Protein AF-A0A258K8U2-F1 (afdb_monomer)

pLDDT: mean 87.93, std 13.48, range [43.97, 98.31]

Radius of gyration: 17.96 Å; Cα contacts (8 Å, |Δi|>4): 96; chains: 1; bounding box: 43×26×55 Å

Foldseek 3Di:
DVCVVLVNVVVLCVPPNPDDDPLSVCCRQAQDCPRCNRVLVVLVVQLVVQVVVVVVVVDPPVDCALNVLSVVLNVCSNPDDSVCCVVVPCVVNVVVSVVSVVVSVVRCCVPPPPPPPVVPDDD

Secondary structure (DSSP, 8-state):
-HHHHTT-HHHHHHHH-S---HHHHHHHHHH-SS-TTSHHHHHHHHHHHHHHHHHHTT----S--HHHHHHHHHHHHHS--HHHHHHH-THHHHHHHHHHHHHHHHHHHIIIIIHHHHTTS--

Solvent-accessible surface area (backbone atoms only — not comparable to full-atom values): 7026 Å² total; per-residue (Å²): 108,74,42,59,79,57,72,33,47,72,64,46,40,74,75,67,41,91,68,90,46,73,66,59,53,49,47,48,46,42,54,27,72,79,46,76,75,9,50,31,22,43,36,44,50,52,20,55,53,36,51,52,49,49,67,69,70,73,58,91,61,93,59,90,46,33,35,59,53,28,46,52,53,30,49,51,49,73,71,56,54,67,70,57,36,66,76,73,43,57,64,67,60,53,52,50,51,55,53,49,50,52,53,30,51,53,37,42,40,56,70,71,59,60,56,66,57,76,80,66,61,82,133

Mean predicted aligned error: 6.15 Å

Sequence (123 aa):
SLLRMACALEPYLRVYTAEIEPRHILEFLVFDEDFPRSIRFATSQIEANLSVLARRAGGDGAGAGPERIAGRLKARLQFADINELENQGAGALLTTVVNECARIHEAIYETFVAYPLEMRLPA

Structure (mmCIF, N/CA/C/O backbone):
data_AF-A0A258K8U2-F1
#
_entry.id   AF-A0A258K8U2-F1
#
loop_
_atom_site.group_PDB
_atom_site.id
_atom_site.type_symbol
_atom_site.label_atom_id
_atom_site.label_alt_id
_atom_site.label_comp_id
_atom_site.label_asym_id
_atom_site.label_entity_id
_atom_site.label_seq_id
_atom_site.pdbx_PDB_ins_code
_atom_site.Cartn_x
_atom_site.Cartn_y
_atom_site.Cartn_z
_atom_site.occupancy
_atom_site.B_iso_or_equiv
_atom_site.auth_seq_id
_atom_site.auth_comp_id
_atom_site.auth_asym_id
_atom_site.auth_atom_id
_atom_site.pdbx_PDB_model_num
ATOM 1 N N . SER A 1 1 ? -7.736 15.686 13.191 1.00 83.25 1 SER A N 1
ATOM 2 C CA . SER A 1 1 ? -7.470 14.251 13.411 1.00 83.25 1 SER A CA 1
ATOM 3 C C . SER A 1 1 ? -6.958 13.628 12.121 1.00 83.25 1 SER A C 1
ATOM 5 O O . SER A 1 1 ? -7.274 14.146 11.050 1.00 83.25 1 SER A O 1
ATOM 7 N N . LEU A 1 2 ? -6.201 12.530 12.219 1.00 91.75 2 LEU A N 1
ATOM 8 C CA . LEU A 1 2 ? -5.655 11.784 11.076 1.00 91.75 2 LEU A CA 1
ATOM 9 C C . LEU A 1 2 ? -6.737 11.418 10.043 1.00 91.75 2 LEU A C 1
ATOM 11 O O . LEU A 1 2 ? -6.567 11.678 8.856 1.00 91.75 2 LEU A O 1
ATOM 15 N N . LEU A 1 3 ? -7.901 10.943 10.503 1.00 94.62 3 LEU A N 1
ATOM 16 C CA . LEU A 1 3 ? -9.038 10.615 9.636 1.00 94.62 3 LEU A CA 1
ATOM 17 C C . LEU A 1 3 ? -9.508 11.799 8.774 1.00 94.62 3 LEU A C 1
ATOM 19 O O . LEU A 1 3 ? -9.854 11.614 7.613 1.00 94.62 3 LEU A O 1
ATOM 23 N N . ARG A 1 4 ? -9.508 13.033 9.295 1.00 94.06 4 ARG A N 1
ATOM 24 C CA . ARG A 1 4 ? -9.902 14.208 8.493 1.00 94.06 4 ARG A CA 1
ATOM 25 C C . ARG A 1 4 ? -8.848 14.561 7.444 1.00 94.06 4 ARG A C 1
ATOM 27 O O . ARG A 1 4 ? -9.214 14.852 6.312 1.00 94.06 4 ARG A O 1
ATOM 34 N N . MET A 1 5 ? -7.562 14.473 7.790 1.00 94.06 5 MET A N 1
ATOM 35 C CA . MET A 1 5 ? -6.458 14.676 6.835 1.00 94.06 5 MET A CA 1
ATOM 36 C C . MET A 1 5 ? -6.515 13.644 5.698 1.00 94.06 5 MET A C 1
ATOM 38 O O . MET A 1 5 ? -6.310 13.965 4.529 1.00 94.06 5 MET A O 1
ATOM 42 N N . ALA A 1 6 ? -6.898 12.411 6.025 1.00 92.69 6 ALA A N 1
ATOM 43 C CA . ALA A 1 6 ? -7.083 11.337 5.064 1.00 92.69 6 ALA A CA 1
ATOM 44 C C . ALA A 1 6 ? -8.458 11.341 4.357 1.00 92.69 6 ALA A C 1
ATOM 46 O O . ALA A 1 6 ? -8.702 10.419 3.588 1.00 92.69 6 ALA A O 1
ATOM 47 N N . CYS A 1 7 ? -9.333 12.351 4.538 1.00 95.25 7 CYS A N 1
ATOM 48 C CA . CYS A 1 7 ? -10.735 12.347 4.046 1.00 95.25 7 CYS A CA 1
ATOM 49 C C . CYS A 1 7 ? -11.447 11.013 4.338 1.00 95.25 7 CYS A C 1
ATOM 51 O O . CYS A 1 7 ? -12.267 10.531 3.564 1.00 95.25 7 CYS A O 1
ATOM 53 N N . ALA A 1 8 ? -11.086 10.414 5.465 1.00 96.06 8 ALA A N 1
ATOM 54 C CA . ALA A 1 8 ? -11.453 9.079 5.881 1.00 96.06 8 ALA A CA 1
ATOM 55 C C . ALA A 1 8 ? -12.533 9.094 6.960 1.00 96.06 8 ALA A C 1
ATOM 57 O O . ALA A 1 8 ? -13.065 8.042 7.260 1.00 96.06 8 ALA A O 1
ATOM 58 N N . LEU A 1 9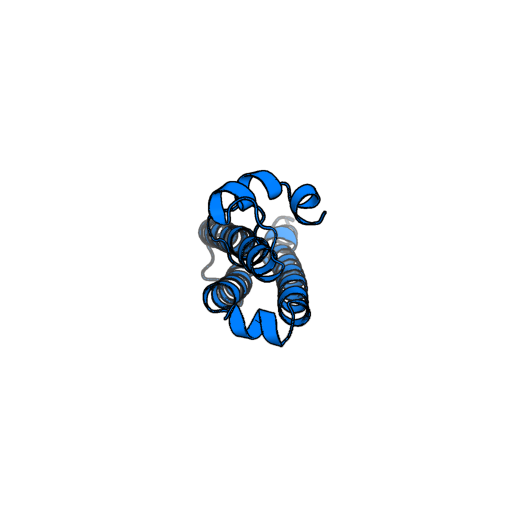 ? -12.876 10.249 7.547 1.00 95.31 9 LEU A N 1
ATOM 59 C CA . LEU A 1 9 ? -13.810 10.292 8.675 1.00 95.31 9 LEU A CA 1
ATOM 60 C C . LEU A 1 9 ? -15.194 9.731 8.323 1.00 95.31 9 LEU A C 1
ATOM 62 O O . LEU A 1 9 ? -15.661 8.827 8.998 1.00 95.31 9 LEU A O 1
ATOM 66 N N . GLU A 1 10 ? -15.853 10.246 7.285 1.00 95.31 10 GLU A N 1
ATOM 67 C CA . GLU A 1 10 ? -17.183 9.751 6.902 1.00 95.31 10 GLU A CA 1
ATOM 68 C C . GLU A 1 10 ? -17.150 8.289 6.420 1.00 95.31 10 GLU A C 1
ATOM 70 O O . GLU A 1 10 ? -17.989 7.516 6.880 1.00 95.31 10 GLU A O 1
ATOM 75 N N . PRO A 1 11 ? -16.191 7.863 5.567 1.00 95.75 11 PRO A N 1
ATOM 76 C CA . PRO A 1 11 ? -16.018 6.450 5.227 1.00 95.75 11 PRO A CA 1
ATOM 77 C C . PRO A 1 11 ? -15.794 5.548 6.446 1.00 95.75 11 PRO A C 1
ATOM 79 O O . PRO A 1 11 ? -16.473 4.539 6.586 1.00 95.75 11 PRO A O 1
ATOM 82 N N . TYR A 1 12 ? -14.914 5.948 7.365 1.00 96.38 12 TYR A N 1
ATOM 83 C CA . TYR A 1 12 ? -14.618 5.209 8.590 1.00 96.38 12 TYR A CA 1
ATOM 84 C C . TYR A 1 12 ? -15.873 5.001 9.439 1.00 96.38 12 TYR A C 1
ATOM 86 O O . TYR A 1 12 ? -16.166 3.881 9.845 1.00 96.38 12 TYR A O 1
ATOM 94 N N . LEU A 1 13 ? -16.651 6.068 9.657 1.00 94.75 13 LEU A N 1
ATOM 95 C CA . LEU A 1 13 ? -17.874 6.016 10.461 1.00 94.75 13 LEU A CA 1
ATOM 96 C C . LEU A 1 13 ? -18.936 5.081 9.858 1.00 94.75 13 LEU A C 1
ATOM 98 O O . LEU A 1 13 ? -19.769 4.553 10.591 1.00 94.75 13 LEU A O 1
ATOM 102 N N . ARG A 1 14 ? -18.918 4.863 8.535 1.00 94.25 14 ARG A N 1
ATOM 103 C CA . ARG A 1 14 ? -19.804 3.895 7.867 1.00 94.25 14 ARG A CA 1
ATOM 104 C C . ARG A 1 14 ? -19.387 2.445 8.103 1.00 94.25 14 ARG A C 1
ATOM 106 O O . ARG A 1 14 ? -20.253 1.580 8.045 1.00 94.25 14 ARG A O 1
ATOM 113 N N . VAL A 1 15 ? -18.102 2.193 8.350 1.00 94.12 15 VAL A N 1
ATOM 114 C CA . VAL A 1 15 ? -17.556 0.844 8.562 1.00 94.12 15 VAL A CA 1
ATOM 115 C C . VAL A 1 15 ? -17.547 0.474 10.047 1.00 94.12 15 VAL A C 1
ATOM 117 O O . VAL A 1 15 ? -18.071 -0.571 10.414 1.00 94.12 15 VAL A O 1
ATOM 120 N N . TYR A 1 16 ? -17.007 1.342 10.908 1.00 90.94 16 TYR A N 1
ATOM 121 C CA . TYR A 1 16 ? -16.732 1.040 12.322 1.00 90.94 16 TYR A CA 1
ATOM 122 C C . TYR A 1 16 ? -17.678 1.725 13.320 1.00 90.94 16 TYR A C 1
ATOM 124 O O . TYR A 1 16 ? -17.534 1.534 14.523 1.00 90.94 16 TYR A O 1
ATOM 132 N N . THR A 1 17 ? -18.689 2.468 12.848 1.00 86.88 17 THR A N 1
ATOM 133 C CA . THR A 1 17 ? -19.631 3.273 13.659 1.00 86.88 17 THR A CA 1
ATOM 134 C C . THR A 1 17 ? -18.991 4.505 14.327 1.00 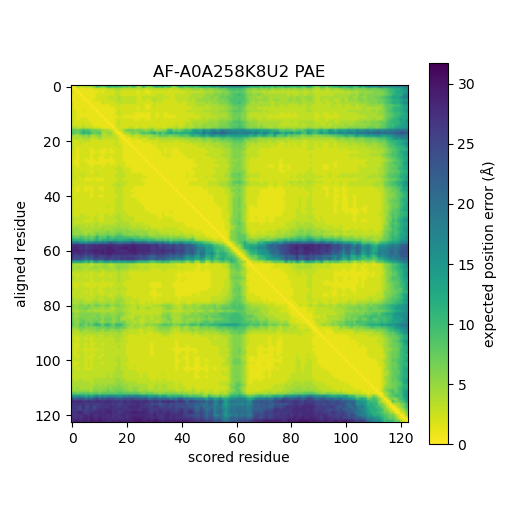86.88 17 THR A C 1
ATOM 136 O O . THR A 1 17 ? -17.929 4.958 13.911 1.00 86.88 17 THR A O 1
ATOM 139 N N . ALA A 1 18 ? -19.679 5.133 15.293 1.00 83.75 18 ALA A N 1
ATOM 140 C CA . ALA A 1 18 ? -19.288 6.417 15.887 1.00 83.75 18 ALA A CA 1
ATOM 141 C C . ALA A 1 18 ? -18.129 6.339 16.893 1.00 83.75 18 ALA A C 1
ATOM 143 O O . ALA A 1 18 ? -17.579 7.380 17.265 1.00 83.75 18 ALA A O 1
ATOM 144 N N . GLU A 1 19 ? -17.762 5.139 17.336 1.00 88.81 19 GLU A N 1
ATOM 145 C CA . GLU A 1 19 ? -16.659 4.943 18.267 1.00 88.81 19 GLU A CA 1
ATOM 146 C C . GLU A 1 19 ? -15.317 4.993 17.529 1.00 88.81 19 GLU A C 1
ATOM 148 O O . GLU A 1 19 ? -15.104 4.317 16.525 1.00 88.81 19 GLU A O 1
ATOM 153 N N . ILE A 1 20 ? -14.416 5.857 18.003 1.00 90.88 20 ILE A N 1
ATOM 154 C CA . ILE A 1 20 ? -13.108 6.064 17.386 1.00 90.88 20 ILE A CA 1
ATOM 155 C C . ILE A 1 20 ? -12.069 5.259 18.159 1.00 90.88 20 ILE A C 1
ATOM 157 O O . ILE A 1 20 ? -11.600 5.694 19.211 1.00 90.88 20 ILE A O 1
ATOM 161 N N . GLU A 1 21 ? -11.652 4.133 17.591 1.00 92.75 21 GLU A N 1
ATOM 162 C CA . GLU A 1 21 ? -10.611 3.285 18.173 1.00 92.75 21 GLU A CA 1
ATOM 163 C C . GLU A 1 21 ? -9.321 3.314 17.337 1.00 92.75 21 GLU A C 1
ATOM 165 O O . GLU A 1 2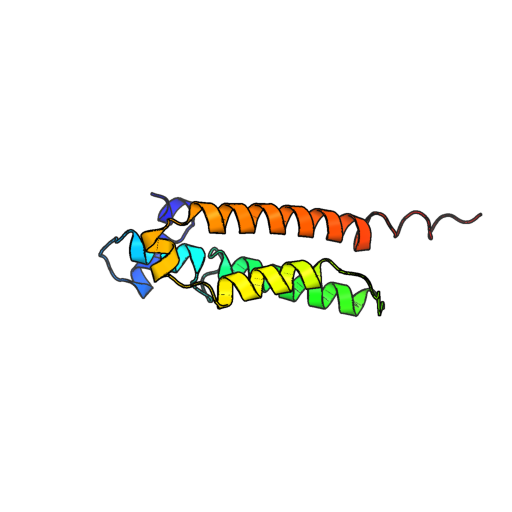1 ? -9.384 3.204 16.106 1.00 92.75 21 GLU A O 1
ATOM 170 N N . PRO A 1 22 ? -8.132 3.417 17.968 1.00 91.25 22 PRO A N 1
ATOM 171 C CA . PRO A 1 22 ? -6.852 3.383 17.259 1.00 91.25 22 PRO A CA 1
ATOM 172 C C . PRO A 1 22 ? -6.669 2.145 16.372 1.00 91.25 22 PRO A C 1
ATOM 174 O O . PRO A 1 22 ? -6.183 2.288 15.249 1.00 91.25 22 PRO A O 1
ATOM 177 N N . ARG A 1 23 ? -7.116 0.969 16.842 1.00 91.81 23 ARG A N 1
ATOM 178 C CA . ARG A 1 23 ? -7.115 -0.294 16.087 1.00 91.81 23 ARG A CA 1
ATOM 179 C C . ARG A 1 23 ? -7.825 -0.146 14.751 1.00 91.81 23 ARG A C 1
ATOM 181 O O . ARG A 1 23 ? -7.237 -0.352 13.695 1.00 91.81 23 ARG A O 1
ATOM 188 N N . HIS A 1 24 ? -9.085 0.272 14.807 1.00 93.88 24 HIS A N 1
ATOM 189 C CA . HIS A 1 24 ? -9.928 0.430 13.632 1.00 93.88 24 HIS A CA 1
ATOM 190 C C . HIS A 1 24 ? -9.388 1.510 12.692 1.00 93.88 24 HIS A C 1
ATOM 192 O O . HIS A 1 24 ? -9.478 1.363 11.478 1.00 93.88 24 HIS A O 1
ATOM 198 N N . ILE A 1 25 ? -8.814 2.605 13.213 1.00 93.75 25 ILE A N 1
ATOM 199 C CA . ILE A 1 25 ? -8.173 3.620 12.357 1.00 93.75 25 ILE A CA 1
ATOM 200 C C . ILE A 1 25 ? -7.010 2.998 11.584 1.00 93.75 25 ILE A C 1
ATOM 202 O O . ILE A 1 25 ? -6.856 3.267 10.392 1.00 93.75 25 ILE A O 1
ATOM 206 N N . LEU A 1 26 ? -6.183 2.204 12.264 1.00 93.25 26 LEU A N 1
ATOM 207 C CA . LEU A 1 26 ? -5.037 1.545 11.661 1.00 93.25 26 LEU A CA 1
ATOM 208 C C . LEU A 1 26 ? -5.483 0.544 10.593 1.00 93.25 26 LEU A C 1
ATOM 210 O O . LEU A 1 26 ? -5.014 0.612 9.460 1.00 93.25 26 LEU A O 1
ATOM 214 N N . GLU A 1 27 ? -6.432 -0.322 10.933 1.00 94.25 27 GLU A N 1
ATOM 215 C CA . GLU A 1 27 ? -7.019 -1.293 10.014 1.00 94.25 27 GLU A CA 1
ATOM 216 C C . GLU A 1 27 ? -7.623 -0.604 8.781 1.00 94.25 27 GLU A C 1
ATOM 218 O O . GLU A 1 27 ? -7.288 -0.951 7.650 1.00 94.25 27 GLU A O 1
ATOM 223 N N . PHE A 1 28 ? -8.403 0.460 8.984 1.00 95.69 28 PHE A N 1
ATOM 224 C CA . PHE A 1 28 ? -9.041 1.211 7.904 1.00 95.69 28 PHE A CA 1
ATOM 225 C C . PHE A 1 28 ? -8.041 1.920 6.981 1.00 95.69 28 PHE A C 1
ATOM 227 O O . PHE A 1 28 ? -8.126 1.841 5.758 1.00 95.69 28 PHE A O 1
ATOM 234 N N . LEU A 1 29 ? -7.073 2.646 7.544 1.00 95.88 29 LEU A N 1
ATOM 235 C CA . LEU A 1 29 ? -6.142 3.443 6.742 1.00 95.88 29 LEU A CA 1
ATOM 236 C C . LEU A 1 29 ? -5.028 2.605 6.108 1.00 95.88 29 LEU A C 1
ATOM 238 O O . LEU A 1 29 ? -4.435 3.038 5.120 1.00 95.88 29 LEU A O 1
ATOM 242 N N . VAL A 1 30 ? -4.717 1.427 6.649 1.00 95.62 30 VAL A N 1
ATOM 243 C CA . VAL A 1 30 ? -3.643 0.578 6.119 1.00 95.62 30 VAL A CA 1
ATOM 244 C C . VAL A 1 30 ? -4.196 -0.531 5.229 1.00 95.62 30 VAL A C 1
ATOM 246 O O . VAL A 1 30 ? -3.661 -0.730 4.137 1.00 95.62 30 VAL A O 1
ATOM 249 N N . PHE A 1 31 ? -5.254 -1.221 5.657 1.00 95.94 31 PHE A N 1
ATOM 250 C CA . PHE A 1 31 ? -5.654 -2.510 5.087 1.00 95.94 31 PHE A CA 1
ATOM 251 C C . PHE A 1 31 ? -7.006 -2.539 4.388 1.00 95.94 31 PHE A C 1
ATOM 253 O O . PHE A 1 31 ? -7.287 -3.541 3.738 1.00 95.94 31 PHE A O 1
ATOM 260 N N . ASP A 1 32 ? -7.818 -1.486 4.465 1.00 96.56 32 ASP A N 1
ATOM 261 C CA . ASP A 1 32 ? -9.078 -1.446 3.721 1.00 96.56 32 ASP A CA 1
ATOM 262 C C . ASP A 1 32 ? -8.805 -1.563 2.212 1.00 96.56 32 ASP A C 1
ATOM 264 O O . ASP A 1 32 ? -7.931 -0.880 1.679 1.00 96.56 32 ASP A O 1
ATOM 268 N N . GLU A 1 33 ? -9.474 -2.47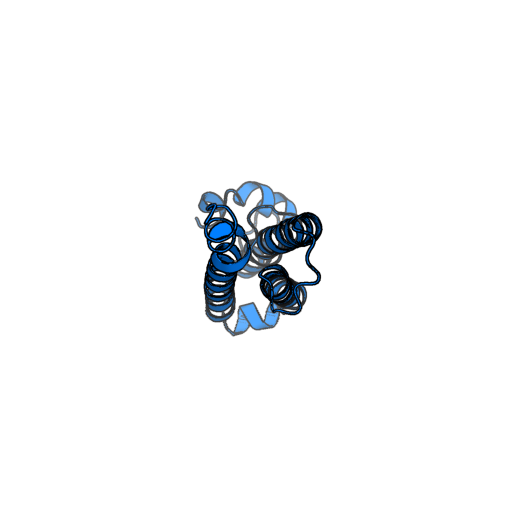0 1.509 1.00 96.88 33 GLU A N 1
ATOM 269 C CA . GLU A 1 33 ? -9.197 -2.722 0.090 1.00 96.88 33 GLU A CA 1
ATOM 270 C C . GLU A 1 33 ? -10.060 -1.911 -0.873 1.00 96.88 33 GLU A C 1
ATOM 272 O O . GLU A 1 33 ? -9.755 -1.893 -2.064 1.00 96.88 33 GLU A O 1
ATOM 277 N N . ASP A 1 34 ? -11.062 -1.201 -0.355 1.00 96.75 34 ASP A N 1
ATOM 278 C CA . ASP A 1 34 ? -12.043 -0.438 -1.125 1.00 96.75 34 ASP A CA 1
ATOM 279 C C . ASP A 1 34 ? -11.888 1.075 -0.925 1.00 96.75 34 ASP A C 1
ATOM 281 O O . ASP A 1 34 ? -12.281 1.873 -1.781 1.00 96.75 34 ASP A O 1
ATOM 285 N N . PHE A 1 35 ? -11.292 1.503 0.189 1.00 97.50 35 PHE A N 1
ATOM 286 C CA . PHE A 1 35 ? -11.090 2.904 0.509 1.00 97.50 35 PHE A CA 1
ATOM 287 C C . PHE A 1 35 ? -9.913 3.488 -0.292 1.00 97.50 35 PHE A C 1
ATOM 289 O O . PHE A 1 35 ? -8.761 3.147 -0.023 1.00 97.50 35 PHE A O 1
ATOM 296 N N . PRO A 1 36 ? -10.128 4.461 -1.204 1.00 96.50 36 PRO A N 1
ATOM 297 C CA . PRO A 1 36 ? -9.095 4.887 -2.153 1.00 96.50 36 PRO A CA 1
ATOM 298 C C . PRO A 1 36 ? -7.815 5.473 -1.551 1.00 96.50 36 PRO A C 1
ATOM 300 O O . PRO A 1 36 ? -6.808 5.619 -2.244 1.00 96.50 36 PRO A O 1
ATOM 303 N N . ARG A 1 37 ? -7.869 5.879 -0.278 1.00 95.75 37 ARG A N 1
ATOM 304 C CA . ARG A 1 37 ? -6.740 6.476 0.445 1.00 95.75 37 ARG A CA 1
ATOM 305 C C . ARG A 1 37 ? -6.105 5.523 1.450 1.00 95.75 37 ARG A C 1
ATOM 307 O O . ARG A 1 37 ? -5.197 5.947 2.162 1.00 95.75 37 ARG A O 1
ATOM 314 N N . SER A 1 38 ? -6.560 4.274 1.512 1.00 97.50 38 SER A N 1
ATOM 315 C CA . SER A 1 38 ? -5.844 3.253 2.256 1.00 97.50 38 SER A CA 1
ATOM 316 C C . SER A 1 38 ? -4.547 2.877 1.533 1.00 97.50 38 SER A C 1
ATOM 318 O O . SER A 1 38 ? -4.411 3.010 0.310 1.00 97.50 38 SER A O 1
ATOM 320 N N . ILE A 1 39 ? -3.576 2.378 2.292 1.00 97.25 39 ILE A N 1
ATOM 321 C CA . ILE A 1 39 ? -2.291 1.955 1.730 1.00 97.25 39 ILE A CA 1
ATOM 322 C C . ILE A 1 39 ? -2.463 0.707 0.850 1.00 97.25 39 ILE A C 1
ATOM 324 O O . ILE A 1 39 ? -1.896 0.646 -0.246 1.00 97.25 39 ILE A O 1
ATOM 328 N N . ARG A 1 40 ? -3.266 -0.276 1.277 1.00 97.38 40 ARG A N 1
ATOM 329 C CA . ARG A 1 40 ? -3.558 -1.479 0.483 1.00 97.38 40 ARG A CA 1
ATOM 330 C C . ARG A 1 40 ? -4.227 -1.136 -0.847 1.00 97.38 40 ARG A C 1
ATOM 332 O O . ARG A 1 40 ? -3.767 -1.619 -1.882 1.00 97.38 40 ARG A O 1
ATOM 339 N N . PHE A 1 41 ? -5.240 -0.266 -0.853 1.00 98.25 41 PHE A N 1
ATOM 340 C CA . PHE A 1 41 ? -5.879 0.170 -2.096 1.00 98.25 41 PHE A CA 1
ATOM 341 C C . PHE A 1 41 ? -4.861 0.851 -3.013 1.00 98.25 41 PHE A C 1
ATOM 343 O O . PHE A 1 41 ? -4.684 0.445 -4.162 1.00 98.25 41 PHE A O 1
ATOM 350 N N . ALA A 1 42 ? -4.151 1.863 -2.503 1.00 97.94 42 ALA A N 1
ATOM 351 C CA . ALA A 1 42 ? -3.229 2.659 -3.308 1.00 97.94 42 ALA A CA 1
ATOM 352 C C . ALA A 1 42 ? -2.112 1.803 -3.927 1.00 97.94 42 ALA A C 1
ATOM 354 O O . ALA A 1 42 ? -1.809 1.936 -5.112 1.00 97.94 42 ALA A O 1
ATOM 355 N N . THR A 1 43 ? -1.536 0.875 -3.162 1.00 97.94 43 THR A N 1
ATOM 356 C CA . THR A 1 43 ? -0.492 -0.036 -3.664 1.00 97.94 43 THR A CA 1
ATOM 357 C C . THR A 1 43 ? -1.022 -1.057 -4.666 1.00 97.94 43 THR A C 1
ATOM 359 O O . THR A 1 43 ? -0.328 -1.360 -5.638 1.00 97.94 43 THR A O 1
ATOM 362 N N . SER A 1 44 ? -2.264 -1.523 -4.509 1.00 98.12 44 SER A N 1
ATOM 363 C CA . SER A 1 44 ? -2.930 -2.340 -5.527 1.00 98.12 44 SER A CA 1
ATOM 364 C C . SER A 1 44 ? -3.122 -1.566 -6.837 1.00 98.12 44 SER A C 1
ATOM 366 O O . SER A 1 44 ? -2.869 -2.110 -7.911 1.00 98.12 44 SER A O 1
ATOM 368 N N . GLN A 1 45 ? -3.486 -0.279 -6.773 1.00 98.31 45 GLN A N 1
ATOM 369 C CA . GLN A 1 45 ? -3.591 0.565 -7.971 1.00 98.31 45 GLN A CA 1
ATOM 370 C C . GLN A 1 45 ? -2.231 0.827 -8.630 1.00 98.31 45 GLN A C 1
ATOM 372 O O . GLN A 1 45 ? -2.144 0.851 -9.857 1.00 98.31 45 GLN A O 1
ATOM 377 N N . ILE A 1 46 ? -1.161 1.007 -7.847 1.00 97.31 46 ILE A N 1
ATOM 378 C CA . ILE A 1 46 ? 0.204 1.140 -8.385 1.00 97.31 46 ILE A CA 1
ATOM 379 C C . ILE A 1 46 ? 0.570 -0.107 -9.197 1.00 97.31 46 ILE A C 1
ATOM 381 O O . ILE A 1 46 ? 0.985 0.016 -10.349 1.00 97.31 46 ILE A O 1
ATOM 385 N N . GLU A 1 47 ? 0.371 -1.299 -8.632 1.00 97.12 47 GLU A N 1
ATOM 386 C CA . GLU A 1 47 ? 0.647 -2.560 -9.327 1.00 97.12 47 GLU A CA 1
ATOM 387 C C . GLU A 1 47 ? -0.200 -2.706 -10.593 1.00 97.12 47 GLU A C 1
ATOM 389 O O . GLU A 1 47 ? 0.353 -2.950 -11.663 1.00 97.12 47 GLU A O 1
ATOM 394 N N . ALA A 1 48 ? -1.513 -2.475 -10.508 1.00 96.62 48 ALA A N 1
ATOM 395 C CA . ALA A 1 48 ? -2.412 -2.608 -11.651 1.00 96.62 48 ALA A CA 1
ATOM 396 C C . ALA A 1 48 ? -2.005 -1.697 -12.824 1.00 96.62 48 ALA A C 1
ATOM 398 O O . ALA A 1 48 ? -1.959 -2.140 -13.976 1.00 96.62 48 ALA A O 1
ATOM 399 N N . ASN A 1 49 ? -1.659 -0.439 -12.536 1.00 95.75 49 ASN A N 1
ATOM 400 C CA . ASN A 1 49 ? -1.216 0.518 -13.548 1.00 95.75 49 ASN A CA 1
ATOM 401 C C . ASN A 1 49 ? 0.138 0.132 -14.158 1.00 95.75 49 ASN A C 1
ATOM 403 O O . ASN A 1 49 ? 0.292 0.184 -15.379 1.00 95.75 49 ASN A O 1
ATOM 407 N N . LEU A 1 50 ? 1.102 -0.305 -13.344 1.00 93.44 50 LEU A N 1
ATOM 408 C CA . LEU A 1 50 ? 2.405 -0.758 -13.840 1.00 93.44 50 LEU A CA 1
ATOM 409 C C . LEU A 1 50 ? 2.286 -2.015 -14.696 1.00 93.44 50 LEU A C 1
ATOM 411 O O . LEU A 1 50 ? 2.882 -2.081 -15.767 1.00 93.44 50 LEU A O 1
ATOM 415 N N . SER A 1 51 ? 1.440 -2.957 -14.292 1.00 91.38 51 SER A N 1
ATOM 416 C CA . SER A 1 51 ? 1.107 -4.147 -15.071 1.00 91.38 51 SER A CA 1
ATOM 417 C C . SER A 1 51 ? 0.510 -3.794 -16.442 1.00 91.38 51 SER A C 1
ATOM 419 O O . SER A 1 51 ? 0.809 -4.450 -17.442 1.00 91.38 51 SER A O 1
ATOM 421 N N . VAL A 1 52 ? -0.312 -2.740 -16.538 1.00 91.56 52 VAL A N 1
ATOM 422 C CA . VAL A 1 52 ? -0.809 -2.225 -17.831 1.00 91.56 52 VAL A CA 1
ATOM 423 C C . VAL A 1 52 ? 0.318 -1.603 -18.660 1.00 91.56 52 VAL A C 1
ATOM 425 O O . VAL A 1 52 ? 0.389 -1.862 -19.862 1.00 91.56 52 VAL A O 1
ATOM 428 N N . LEU A 1 53 ? 1.185 -0.793 -18.046 1.00 87.88 53 LEU A N 1
ATOM 429 C CA . LEU A 1 53 ? 2.308 -0.146 -18.732 1.00 87.88 53 LEU A CA 1
ATOM 430 C C . LEU A 1 53 ? 3.310 -1.167 -19.281 1.00 87.88 53 LEU A C 1
ATOM 432 O O . LEU A 1 53 ? 3.665 -1.082 -20.455 1.00 87.88 53 LEU A O 1
ATOM 436 N N . ALA A 1 54 ? 3.683 -2.168 -18.482 1.00 84.12 54 ALA A N 1
ATOM 437 C CA . ALA A 1 54 ? 4.580 -3.246 -18.887 1.00 84.12 54 ALA A CA 1
ATOM 438 C C . ALA A 1 54 ? 4.052 -3.985 -20.129 1.00 84.12 54 ALA A C 1
ATOM 440 O O . ALA A 1 54 ? 4.773 -4.143 -21.112 1.00 84.12 54 ALA A O 1
ATOM 441 N N . ARG A 1 55 ? 2.754 -4.335 -20.150 1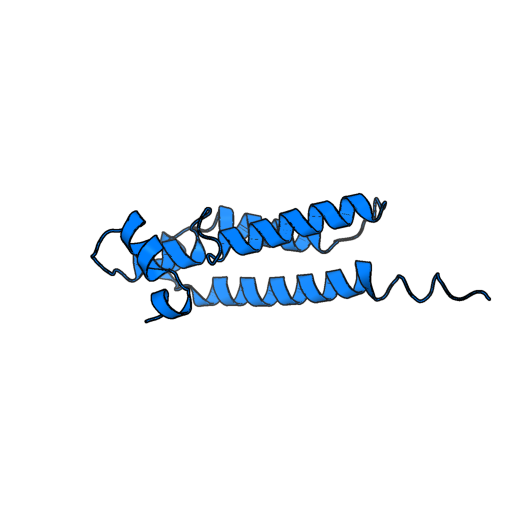.00 83.56 55 ARG A N 1
ATOM 442 C CA . ARG A 1 55 ? 2.116 -4.959 -21.326 1.00 83.56 55 ARG A CA 1
ATOM 443 C C . ARG A 1 55 ? 2.156 -4.074 -22.575 1.00 83.56 55 ARG A C 1
ATOM 445 O O . ARG A 1 55 ? 2.276 -4.592 -23.680 1.00 83.56 55 ARG A O 1
ATOM 452 N N . ARG A 1 56 ? 2.025 -2.752 -22.424 1.00 82.25 56 ARG A N 1
ATOM 453 C CA . ARG A 1 56 ? 2.041 -1.799 -23.550 1.00 82.25 56 ARG A CA 1
ATOM 454 C C . ARG A 1 56 ? 3.441 -1.528 -24.091 1.00 82.25 56 ARG A C 1
ATOM 456 O O . ARG A 1 56 ? 3.569 -1.262 -25.280 1.00 82.25 56 ARG A O 1
ATOM 463 N N . ALA A 1 57 ? 4.465 -1.590 -23.244 1.00 76.56 57 ALA A N 1
ATOM 464 C CA . ALA A 1 57 ? 5.855 -1.358 -23.632 1.00 76.56 57 ALA A CA 1
ATOM 465 C C . ALA A 1 57 ? 6.456 -2.497 -24.484 1.00 76.56 57 ALA A C 1
ATOM 467 O O . ALA A 1 57 ? 7.573 -2.364 -24.971 1.00 76.56 57 ALA A O 1
ATOM 468 N N . GLY A 1 58 ? 5.717 -3.593 -24.704 1.00 66.75 58 GLY A N 1
ATOM 469 C CA . GLY A 1 58 ? 6.059 -4.629 -25.685 1.00 66.75 58 GLY A CA 1
ATOM 470 C C . GLY A 1 58 ? 7.227 -5.543 -25.308 1.00 66.75 58 GLY A C 1
ATOM 471 O O . GLY A 1 58 ? 7.705 -6.276 -26.167 1.00 66.75 58 GLY A O 1
ATOM 472 N N . GLY A 1 59 ? 7.701 -5.514 -24.061 1.00 55.34 59 GLY A N 1
ATOM 473 C CA . GLY A 1 59 ? 8.902 -6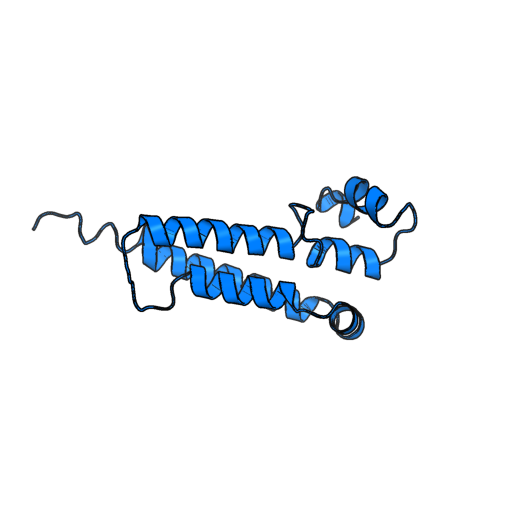.239 -23.660 1.00 55.34 59 GLY A CA 1
ATOM 474 C C . GLY A 1 59 ? 8.649 -7.371 -22.672 1.00 55.34 59 GLY A C 1
ATOM 475 O O . GLY A 1 59 ? 8.318 -7.108 -21.517 1.00 55.34 59 GLY A O 1
ATOM 476 N N . ASP A 1 60 ? 8.992 -8.593 -23.092 1.00 50.59 60 ASP A N 1
ATOM 477 C CA . ASP A 1 60 ? 9.537 -9.680 -22.259 1.00 50.59 60 ASP A CA 1
ATOM 478 C C . ASP A 1 60 ? 10.893 -9.265 -21.641 1.00 50.59 60 ASP A C 1
ATOM 480 O O . ASP A 1 60 ? 11.910 -9.956 -21.746 1.00 50.59 60 ASP A O 1
ATOM 484 N N . GLY A 1 61 ? 10.951 -8.080 -21.029 1.00 49.16 61 GLY A N 1
ATOM 485 C CA . GLY A 1 61 ? 12.136 -7.591 -20.346 1.00 49.16 61 GLY A CA 1
ATOM 486 C C . GLY A 1 61 ? 12.383 -8.468 -19.130 1.00 49.16 61 GLY A C 1
ATOM 487 O O . GLY A 1 61 ? 11.783 -8.250 -18.085 1.00 49.16 61 GLY A O 1
ATOM 488 N N . ALA A 1 62 ? 13.265 -9.458 -19.275 1.00 43.97 62 ALA A N 1
ATOM 489 C CA . ALA A 1 62 ? 13.709 -10.421 -18.266 1.00 43.97 62 ALA A CA 1
ATOM 490 C C . ALA A 1 62 ? 14.490 -9.783 -17.089 1.00 43.97 62 ALA A C 1
ATOM 492 O O . ALA A 1 62 ? 15.430 -10.366 -16.549 1.00 43.97 62 ALA A O 1
ATOM 493 N N . GLY A 1 63 ? 14.115 -8.567 -16.697 1.00 54.84 63 GLY A N 1
ATOM 494 C CA . GLY A 1 63 ? 14.612 -7.826 -15.553 1.00 54.84 63 GLY A CA 1
ATOM 495 C C . GLY A 1 63 ? 13.519 -7.633 -14.508 1.00 54.84 63 GLY A C 1
ATOM 496 O O . GLY A 1 63 ? 12.329 -7.800 -14.750 1.00 54.84 63 GLY A O 1
ATOM 497 N N . ALA A 1 64 ? 13.935 -7.284 -13.299 1.00 60.31 64 ALA A N 1
ATOM 498 C CA . ALA A 1 64 ? 13.055 -6.965 -12.189 1.00 60.31 64 ALA A CA 1
ATOM 499 C C . ALA A 1 64 ? 12.309 -5.634 -12.405 1.00 60.31 64 ALA A C 1
ATOM 501 O O . ALA A 1 64 ? 12.620 -4.667 -11.715 1.00 60.31 64 ALA A O 1
ATOM 502 N N . GLY A 1 65 ? 11.359 -5.586 -13.339 1.00 80.88 65 GLY A N 1
ATOM 503 C CA . GLY A 1 65 ? 10.613 -4.376 -13.669 1.00 80.88 65 GLY A CA 1
ATOM 504 C C . GLY A 1 65 ? 9.846 -3.779 -12.478 1.00 80.88 65 GLY A C 1
ATOM 505 O O . GLY A 1 65 ? 9.637 -4.449 -11.451 1.00 80.88 65 GLY A O 1
ATOM 506 N N . PRO A 1 66 ? 9.443 -2.497 -12.571 1.00 92.00 66 PRO A N 1
ATOM 507 C CA . PRO A 1 66 ? 8.725 -1.795 -11.507 1.00 92.00 66 PRO A CA 1
ATOM 508 C C . PRO A 1 66 ? 7.445 -2.527 -11.065 1.00 92.00 66 PRO A C 1
ATOM 510 O O . PRO A 1 66 ? 7.116 -2.524 -9.877 1.00 92.00 66 PRO A O 1
ATOM 513 N N . GLU A 1 67 ? 6.765 -3.231 -11.974 1.00 91.88 67 GLU A N 1
ATOM 514 C CA . GLU A 1 67 ? 5.596 -4.069 -11.688 1.00 91.88 67 GLU A CA 1
ATOM 515 C C . GLU A 1 67 ? 5.913 -5.218 -10.721 1.00 91.88 67 GLU A C 1
ATOM 517 O O . GLU A 1 67 ? 5.121 -5.509 -9.826 1.00 91.88 67 GLU A O 1
ATOM 522 N N . ARG A 1 68 ? 7.109 -5.819 -10.799 1.00 92.12 68 ARG A N 1
ATOM 523 C CA . ARG A 1 68 ? 7.535 -6.878 -9.871 1.00 92.12 68 ARG A CA 1
ATOM 524 C C . ARG A 1 68 ? 7.748 -6.344 -8.456 1.00 92.12 68 ARG A C 1
ATOM 526 O O . ARG A 1 68 ? 7.509 -7.057 -7.480 1.00 92.12 68 ARG A O 1
ATOM 533 N N . ILE A 1 69 ? 8.249 -5.115 -8.329 1.00 95.31 69 ILE A N 1
ATOM 534 C CA . ILE A 1 69 ? 8.435 -4.443 -7.034 1.00 95.31 69 ILE A CA 1
ATOM 535 C C . ILE A 1 69 ? 7.063 -4.106 -6.437 1.00 95.31 69 ILE A C 1
ATOM 537 O O . ILE A 1 69 ? 6.776 -4.491 -5.302 1.00 95.31 69 ILE A O 1
ATOM 541 N N . ALA A 1 70 ? 6.182 -3.501 -7.236 1.00 96.62 70 ALA A N 1
ATOM 542 C CA . ALA A 1 70 ? 4.814 -3.187 -6.838 1.00 96.62 70 ALA A CA 1
ATOM 543 C C . ALA A 1 70 ? 4.006 -4.435 -6.449 1.00 96.62 70 ALA A C 1
ATOM 545 O O . ALA A 1 70 ? 3.331 -4.427 -5.422 1.00 96.62 70 ALA A O 1
ATOM 546 N N . GLY A 1 71 ? 4.141 -5.538 -7.191 1.00 96.69 71 GLY A N 1
ATOM 547 C CA . GLY A 1 71 ? 3.506 -6.817 -6.872 1.00 96.69 71 GLY A CA 1
ATOM 548 C C . GLY A 1 71 ? 3.930 -7.382 -5.517 1.00 96.69 71 GLY A C 1
ATOM 549 O O . GLY A 1 71 ? 3.083 -7.843 -4.753 1.00 96.69 71 GLY A O 1
ATOM 550 N N . ARG A 1 72 ? 5.219 -7.280 -5.157 1.00 96.69 72 ARG A N 1
ATOM 551 C CA . ARG A 1 72 ? 5.686 -7.673 -3.814 1.00 96.69 72 ARG A CA 1
ATOM 552 C C . ARG A 1 72 ? 5.123 -6.772 -2.719 1.00 96.69 72 ARG A C 1
ATOM 554 O O . ARG A 1 72 ? 4.748 -7.281 -1.666 1.00 96.69 72 ARG A O 1
ATOM 561 N N . LEU A 1 73 ? 5.069 -5.459 -2.947 1.00 97.56 73 LEU A N 1
ATOM 562 C CA . LEU A 1 73 ? 4.497 -4.516 -1.985 1.00 97.56 73 LEU A CA 1
ATOM 563 C C . LEU A 1 73 ? 2.999 -4.780 -1.763 1.00 97.56 73 LEU A C 1
ATOM 565 O O . LEU A 1 73 ? 2.563 -4.878 -0.617 1.00 97.56 73 LEU A O 1
ATOM 569 N N . LYS A 1 74 ? 2.240 -4.975 -2.847 1.00 97.75 74 LYS A N 1
ATOM 570 C CA . LYS A 1 74 ? 0.825 -5.364 -2.809 1.00 97.75 74 LYS A CA 1
ATOM 571 C C . LYS A 1 74 ? 0.627 -6.658 -2.021 1.00 97.75 74 LYS A C 1
ATOM 573 O O . LYS A 1 74 ? -0.171 -6.680 -1.092 1.00 97.75 74 LYS A O 1
ATOM 578 N N . ALA A 1 75 ? 1.383 -7.711 -2.343 1.00 97.56 75 ALA A N 1
ATOM 579 C CA . ALA A 1 75 ? 1.289 -8.992 -1.644 1.00 97.56 75 ALA A CA 1
ATOM 580 C C . ALA A 1 75 ? 1.609 -8.850 -0.148 1.00 97.56 75 ALA A C 1
ATOM 582 O O . ALA A 1 75 ? 0.884 -9.377 0.689 1.00 97.56 75 ALA A O 1
ATOM 583 N N . ARG A 1 76 ? 2.645 -8.078 0.209 1.00 96.00 76 ARG A N 1
ATOM 584 C CA . ARG A 1 76 ? 2.977 -7.800 1.613 1.00 96.00 76 ARG A CA 1
ATOM 585 C C . ARG A 1 76 ? 1.799 -7.182 2.366 1.00 96.00 76 ARG A C 1
ATOM 587 O O . ARG A 1 76 ? 1.539 -7.597 3.483 1.00 96.00 76 ARG A O 1
ATOM 594 N N . LEU A 1 77 ? 1.102 -6.213 1.776 1.00 95.88 77 LEU A N 1
ATOM 595 C CA . LEU A 1 77 ? -0.052 -5.561 2.410 1.00 95.88 77 LEU A CA 1
ATOM 596 C C . LEU A 1 77 ? -1.310 -6.435 2.404 1.00 95.88 77 LEU A C 1
ATOM 598 O O . LEU A 1 77 ? -2.129 -6.328 3.309 1.00 95.88 77 LEU A O 1
ATOM 602 N N . GLN A 1 78 ? -1.458 -7.303 1.404 1.00 95.62 78 GLN A N 1
ATOM 603 C CA . GLN A 1 78 ? -2.557 -8.261 1.323 1.00 95.62 78 GLN A CA 1
ATOM 604 C C . GLN A 1 78 ? -2.475 -9.332 2.419 1.00 95.62 78 GLN A C 1
ATOM 606 O O . GLN A 1 78 ? -3.511 -9.754 2.927 1.00 95.62 78 GLN A O 1
ATOM 611 N N . PHE A 1 79 ? -1.260 -9.764 2.765 1.00 94.38 79 PHE A N 1
ATOM 612 C CA . PHE A 1 79 ? -1.001 -10.841 3.727 1.00 94.38 79 PHE A CA 1
ATOM 613 C C . PHE A 1 79 ? -0.434 -10.354 5.068 1.00 94.38 79 PHE A C 1
ATOM 615 O O . PHE A 1 79 ? 0.003 -11.173 5.873 1.00 94.38 79 PHE A O 1
ATOM 622 N N . ALA A 1 80 ? -0.407 -9.044 5.309 1.00 92.75 80 ALA A N 1
ATOM 623 C CA . ALA A 1 80 ? -0.002 -8.496 6.598 1.00 92.75 80 ALA A CA 1
ATOM 624 C C . ALA A 1 80 ? -1.063 -8.788 7.669 1.00 92.75 80 ALA A C 1
ATOM 626 O O . ALA A 1 80 ? -2.262 -8.692 7.408 1.00 92.75 80 ALA A O 1
ATOM 627 N N . ASP A 1 81 ? -0.610 -9.112 8.880 1.00 89.00 81 ASP A N 1
ATOM 628 C CA . ASP A 1 81 ? -1.484 -9.364 10.023 1.00 89.00 81 ASP A CA 1
ATOM 629 C C . ASP A 1 81 ? -1.707 -8.071 10.819 1.00 89.00 81 ASP A C 1
ATOM 631 O O . ASP A 1 81 ? -0.765 -7.449 11.321 1.00 89.00 81 ASP A O 1
ATOM 635 N N . ILE A 1 82 ? -2.972 -7.668 10.960 1.00 88.50 82 ILE A N 1
ATOM 636 C CA . ILE A 1 82 ? -3.358 -6.516 11.780 1.00 88.50 82 ILE A CA 1
ATOM 637 C C . ILE A 1 82 ? -2.941 -6.692 13.243 1.00 88.50 82 ILE A C 1
ATOM 639 O O . ILE A 1 82 ? -2.525 -5.723 13.869 1.00 88.50 82 ILE A O 1
ATOM 643 N N . ASN A 1 83 ? -2.976 -7.913 13.783 1.00 90.12 83 ASN A N 1
ATOM 644 C CA . ASN A 1 83 ? -2.597 -8.173 15.172 1.00 90.12 83 ASN A CA 1
ATOM 645 C C . ASN A 1 83 ? -1.090 -7.990 15.380 1.00 90.12 83 ASN A C 1
ATOM 647 O O . ASN A 1 83 ? -0.653 -7.515 16.427 1.00 90.12 83 ASN A O 1
ATOM 651 N N . GLU A 1 84 ? -0.276 -8.331 14.380 1.00 85.81 84 GLU A N 1
ATOM 652 C CA . GLU A 1 84 ? 1.156 -8.035 14.409 1.00 85.81 84 GLU A CA 1
ATOM 653 C C . GLU A 1 84 ? 1.392 -6.520 14.383 1.00 85.81 84 GLU A C 1
ATOM 655 O O . GLU A 1 84 ? 2.181 -5.995 15.172 1.00 85.81 84 GLU A O 1
ATOM 660 N N . LEU A 1 85 ? 0.646 -5.810 13.530 1.00 87.06 85 LEU A N 1
ATOM 661 C CA . LEU A 1 85 ? 0.757 -4.364 13.376 1.00 87.06 85 LEU A CA 1
ATOM 662 C C . LEU A 1 85 ? 0.302 -3.588 14.618 1.00 87.06 85 LEU A C 1
ATOM 664 O O . LEU A 1 85 ? 0.869 -2.540 14.923 1.00 87.06 85 LEU A O 1
ATOM 668 N N . GLU A 1 86 ? -0.692 -4.091 15.346 1.00 86.81 86 GLU A N 1
ATOM 669 C CA . GLU A 1 86 ? -1.098 -3.531 16.635 1.00 86.81 86 GLU A CA 1
ATOM 670 C C . GLU A 1 86 ? -0.023 -3.694 17.706 1.00 86.81 86 GLU A C 1
ATOM 672 O O . GLU A 1 86 ? 0.281 -2.741 18.421 1.00 86.81 86 GLU A O 1
ATOM 677 N N . ASN A 1 87 ? 0.569 -4.886 17.803 1.00 86.00 87 ASN A N 1
ATOM 678 C CA . ASN A 1 87 ? 1.548 -5.199 18.842 1.00 86.00 87 ASN A CA 1
ATOM 679 C C . ASN A 1 87 ? 2.898 -4.505 18.606 1.00 86.00 87 ASN A C 1
ATOM 681 O O . ASN A 1 87 ? 3.536 -4.047 19.552 1.00 86.00 87 ASN A O 1
ATOM 685 N N . GLN A 1 88 ? 3.349 -4.440 17.351 1.00 84.06 88 GLN A N 1
ATOM 686 C CA . GLN A 1 88 ? 4.659 -3.892 16.977 1.00 84.06 88 GLN A CA 1
ATOM 687 C C . GLN A 1 88 ? 4.591 -2.425 16.521 1.00 84.06 88 GLN A C 1
ATOM 689 O O . GLN A 1 88 ? 5.618 -1.748 16.415 1.00 84.06 88 GLN A O 1
ATOM 694 N N . GLY A 1 89 ? 3.385 -1.920 16.256 1.00 86.12 89 GLY A N 1
ATOM 695 C CA . GLY A 1 89 ? 3.151 -0.614 15.661 1.00 86.12 89 GLY A CA 1
ATOM 696 C C . GLY A 1 89 ? 3.360 -0.593 14.143 1.00 86.12 89 GLY A C 1
ATOM 697 O O . GLY A 1 89 ? 4.077 -1.395 13.546 1.00 86.12 89 GLY A O 1
ATOM 698 N N . ALA A 1 90 ? 2.763 0.407 13.494 1.00 89.88 90 ALA A N 1
ATOM 699 C CA . ALA A 1 90 ? 2.772 0.515 12.036 1.00 89.88 90 ALA A CA 1
ATOM 700 C C . ALA A 1 90 ? 4.113 0.959 11.427 1.00 89.88 90 ALA A C 1
ATOM 702 O O . ALA A 1 90 ? 4.301 0.874 10.215 1.00 89.88 90 ALA A O 1
ATOM 703 N N . GLY A 1 91 ? 5.045 1.465 12.241 1.00 92.75 91 GLY A N 1
ATOM 704 C CA . GLY A 1 91 ? 6.228 2.188 11.764 1.00 92.75 91 GLY A CA 1
ATOM 705 C C . GLY A 1 91 ? 7.104 1.388 10.796 1.00 92.75 91 GLY A C 1
ATOM 706 O O . GLY A 1 91 ? 7.509 1.915 9.758 1.00 92.75 91 GLY A O 1
ATOM 707 N N . ALA A 1 92 ? 7.355 0.109 11.089 1.00 92.69 92 ALA A N 1
ATOM 708 C CA . ALA A 1 92 ? 8.179 -0.751 10.239 1.00 92.69 92 ALA A CA 1
ATOM 709 C C . ALA A 1 92 ? 7.519 -1.025 8.876 1.00 92.69 92 ALA A C 1
ATOM 711 O O . ALA A 1 92 ? 8.171 -0.935 7.829 1.00 92.69 92 ALA A O 1
ATOM 712 N N . LEU A 1 93 ? 6.207 -1.290 8.874 1.00 93.88 93 LEU A N 1
ATOM 713 C CA . LEU A 1 93 ? 5.435 -1.477 7.648 1.00 93.88 93 LEU A CA 1
ATOM 714 C C . LEU A 1 93 ? 5.404 -0.188 6.821 1.00 93.88 93 LEU A C 1
ATOM 716 O O . LEU A 1 93 ? 5.701 -0.226 5.631 1.00 93.88 93 LEU A O 1
ATOM 720 N N . LEU A 1 94 ? 5.116 0.957 7.445 1.00 95.06 94 LEU A N 1
ATOM 721 C CA . LEU A 1 94 ? 5.079 2.257 6.767 1.00 95.06 94 LEU A CA 1
ATOM 722 C C . LEU A 1 94 ? 6.440 2.628 6.166 1.00 95.06 94 LEU A C 1
ATOM 724 O O . LEU A 1 94 ? 6.506 3.077 5.024 1.00 95.06 94 LEU A O 1
ATOM 728 N N . THR A 1 95 ? 7.531 2.373 6.891 1.00 96.94 95 THR A N 1
ATOM 729 C CA . THR A 1 95 ? 8.898 2.568 6.379 1.00 96.94 95 THR A CA 1
ATOM 730 C C . THR A 1 95 ? 9.153 1.686 5.160 1.00 96.94 95 THR A C 1
ATOM 732 O O . THR A 1 95 ? 9.685 2.146 4.152 1.00 96.94 95 THR A O 1
ATOM 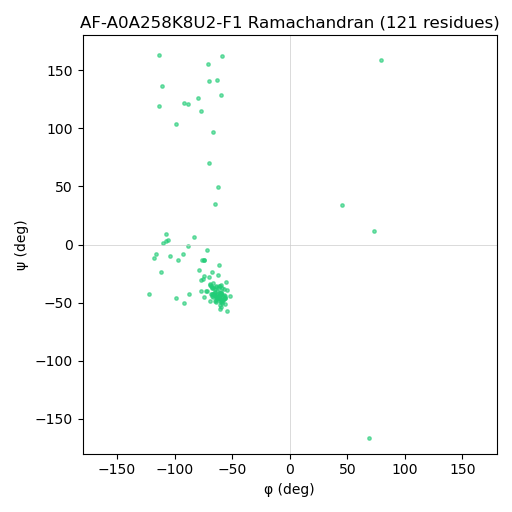735 N N . THR A 1 96 ? 8.715 0.427 5.215 1.00 95.69 96 THR A N 1
ATOM 736 C CA . THR A 1 96 ? 8.813 -0.497 4.079 1.00 95.69 96 THR A CA 1
ATOM 737 C C . THR A 1 96 ? 8.023 0.010 2.874 1.00 95.69 96 THR A C 1
ATOM 739 O O . THR A 1 96 ? 8.541 -0.014 1.762 1.00 95.69 96 THR A O 1
ATOM 742 N N . VAL A 1 97 ? 6.798 0.504 3.079 1.00 97.44 97 VAL A N 1
ATOM 743 C CA . VAL A 1 97 ? 5.958 1.073 2.012 1.00 97.44 97 VAL A CA 1
ATOM 744 C C . VAL A 1 97 ? 6.661 2.256 1.346 1.00 97.44 97 VAL A C 1
ATOM 746 O O . VAL A 1 97 ? 6.773 2.280 0.125 1.00 97.44 97 VAL A O 1
ATOM 749 N N . VAL A 1 98 ? 7.181 3.207 2.128 1.00 98.06 98 VAL A N 1
ATOM 750 C CA . VAL A 1 98 ? 7.891 4.385 1.598 1.00 98.06 98 VAL A CA 1
ATOM 751 C C . VAL A 1 98 ? 9.126 3.972 0.795 1.00 98.06 98 VAL A C 1
ATOM 753 O O . VAL A 1 98 ? 9.317 4.448 -0.325 1.00 98.06 98 VAL A O 1
ATOM 756 N N . ASN A 1 99 ? 9.928 3.047 1.324 1.00 98.06 99 ASN A N 1
ATOM 757 C CA . ASN A 1 99 ? 11.133 2.566 0.651 1.00 98.06 99 ASN A CA 1
ATOM 758 C C . ASN A 1 99 ? 10.808 1.826 -0.654 1.00 98.06 99 ASN A C 1
ATOM 760 O O . ASN A 1 99 ? 11.462 2.054 -1.669 1.00 98.06 99 ASN A O 1
ATOM 764 N N . GLU A 1 100 ? 9.789 0.963 -0.668 1.00 97.31 100 GLU A N 1
ATOM 765 C CA . GLU A 1 100 ? 9.368 0.277 -1.894 1.00 97.31 100 GLU A CA 1
ATOM 766 C C . GLU A 1 100 ? 8.784 1.264 -2.917 1.00 97.31 100 GLU A C 1
ATOM 768 O O . GLU A 1 100 ? 9.086 1.137 -4.099 1.00 97.31 100 GLU A O 1
ATOM 773 N N . CYS A 1 101 ? 8.042 2.295 -2.494 1.00 97.88 101 CYS A N 1
ATOM 774 C CA . CYS A 1 101 ? 7.589 3.366 -3.388 1.00 97.88 101 CYS A CA 1
ATOM 775 C C . CYS A 1 101 ? 8.760 4.122 -4.038 1.00 97.88 101 CYS A C 1
ATOM 777 O O . CYS A 1 101 ? 8.714 4.389 -5.238 1.00 97.88 101 CYS A O 1
ATOM 779 N N . ALA A 1 102 ? 9.823 4.426 -3.286 1.00 97.81 102 ALA A N 1
ATOM 780 C CA . ALA A 1 102 ? 11.023 5.059 -3.836 1.00 97.81 102 ALA A CA 1
ATOM 781 C C . ALA A 1 102 ? 11.718 4.161 -4.876 1.00 97.81 102 ALA A C 1
ATOM 783 O O . ALA A 1 102 ? 12.064 4.618 -5.963 1.00 97.81 102 ALA A O 1
ATOM 784 N N . ARG A 1 103 ? 11.835 2.860 -4.589 1.00 96.88 103 ARG A N 1
ATOM 785 C CA . ARG A 1 103 ? 12.396 1.874 -5.530 1.00 96.88 103 ARG A CA 1
ATOM 786 C C . ARG A 1 1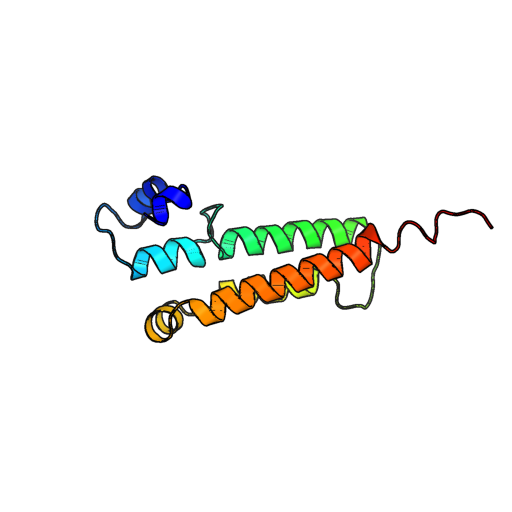03 ? 11.540 1.698 -6.782 1.00 96.88 103 ARG A C 1
ATOM 788 O O . ARG A 1 103 ? 12.075 1.529 -7.871 1.00 96.88 103 ARG A O 1
ATOM 795 N N . ILE A 1 104 ? 10.213 1.726 -6.637 1.00 95.88 104 ILE A N 1
ATOM 796 C CA . ILE A 1 104 ? 9.279 1.704 -7.769 1.00 95.88 104 ILE A CA 1
ATOM 797 C C . ILE A 1 104 ? 9.488 2.948 -8.633 1.00 95.88 104 ILE A C 1
ATOM 799 O O . ILE A 1 104 ? 9.558 2.824 -9.850 1.00 95.88 104 ILE A O 1
ATOM 803 N N . HIS A 1 105 ? 9.614 4.128 -8.022 1.00 95.19 105 HIS A N 1
ATOM 804 C CA . HIS A 1 105 ? 9.863 5.374 -8.744 1.00 95.19 105 HIS A CA 1
ATOM 805 C C . HIS A 1 105 ? 11.155 5.319 -9.572 1.00 95.19 105 HIS A C 1
ATOM 807 O O . HIS A 1 105 ? 11.121 5.617 -10.765 1.00 95.19 105 HIS A O 1
ATOM 813 N N . GLU A 1 106 ? 12.261 4.877 -8.973 1.00 94.06 106 GLU A N 1
ATOM 814 C CA . GLU A 1 106 ? 13.541 4.697 -9.670 1.00 94.06 106 GLU A CA 1
ATOM 815 C C . GLU A 1 106 ? 13.414 3.697 -10.831 1.00 94.06 106 GLU A C 1
ATOM 817 O O . GLU A 1 106 ? 13.783 3.997 -11.963 1.00 94.06 106 GLU A O 1
ATOM 822 N N . ALA A 1 107 ? 12.779 2.546 -10.595 1.00 91.31 107 ALA A N 1
ATOM 823 C CA . ALA A 1 107 ? 12.571 1.537 -11.632 1.00 91.31 107 ALA A CA 1
ATOM 824 C C . ALA A 1 107 ? 11.668 2.025 -12.781 1.00 91.31 107 ALA A C 1
ATOM 826 O O . ALA A 1 107 ? 11.905 1.669 -13.936 1.00 91.31 107 ALA A O 1
ATOM 827 N N . ILE A 1 108 ? 10.649 2.845 -12.496 1.00 91.00 108 ILE A N 1
ATOM 828 C CA . ILE A 1 108 ? 9.825 3.501 -13.525 1.00 91.00 108 ILE A CA 1
ATOM 829 C C . ILE A 1 108 ? 10.693 4.416 -14.385 1.00 91.00 108 ILE A C 1
ATOM 831 O O . ILE A 1 108 ? 10.567 4.384 -15.610 1.00 91.00 108 ILE A O 1
ATOM 835 N N . TYR A 1 109 ? 11.548 5.225 -13.756 1.00 89.44 109 TYR A N 1
ATOM 836 C CA . TYR A 1 109 ? 12.411 6.160 -14.466 1.00 89.44 109 TYR A CA 1
ATOM 837 C C . TYR A 1 109 ? 13.356 5.422 -15.418 1.00 89.44 109 TYR A C 1
ATOM 839 O O . TYR A 1 109 ? 13.347 5.696 -16.617 1.00 89.44 109 TYR A O 1
ATOM 847 N N . GLU A 1 110 ? 14.076 4.418 -14.922 1.00 86.19 110 GLU A N 1
ATOM 848 C CA . GLU A 1 110 ? 15.001 3.621 -15.736 1.00 86.19 110 GLU A CA 1
ATOM 849 C C . GLU A 1 110 ? 14.291 2.894 -16.887 1.00 86.19 110 GLU A C 1
ATOM 851 O O . GLU A 1 110 ? 14.749 2.917 -18.029 1.00 86.19 110 GLU A O 1
ATOM 856 N N . THR A 1 111 ? 13.127 2.295 -16.614 1.00 84.19 111 THR A N 1
ATOM 857 C CA . THR A 1 111 ? 12.426 1.447 -17.594 1.00 84.19 111 THR A CA 1
ATOM 858 C C . THR A 1 111 ? 11.689 2.259 -18.660 1.00 84.19 111 THR A C 1
ATOM 860 O O . THR A 1 111 ? 11.665 1.871 -19.826 1.00 84.19 111 THR A O 1
ATOM 863 N N . PHE A 1 112 ? 11.050 3.370 -18.278 1.00 81.81 112 PHE A N 1
ATOM 864 C CA . PHE A 1 112 ? 10.099 4.075 -19.145 1.00 81.81 112 PHE A CA 1
ATOM 865 C C . PHE A 1 112 ? 10.507 5.508 -19.507 1.00 81.81 112 PHE A C 1
ATOM 867 O O . PHE A 1 112 ? 9.873 6.087 -20.388 1.00 81.81 112 PHE A O 1
ATOM 874 N N . VAL A 1 113 ? 11.518 6.099 -18.853 1.00 82.56 113 VAL A N 1
ATOM 875 C CA . VAL A 1 113 ? 11.870 7.527 -19.014 1.00 82.56 113 VAL A CA 1
ATOM 876 C C . VAL A 1 113 ? 13.312 7.756 -19.466 1.00 82.56 113 VAL A C 1
ATOM 878 O O . VAL A 1 113 ? 13.522 8.598 -20.336 1.00 82.56 113 VAL A O 1
ATOM 881 N N . ALA A 1 114 ? 14.292 7.032 -18.923 1.00 76.31 114 ALA A N 1
ATOM 882 C CA . ALA A 1 114 ? 15.699 7.160 -19.314 1.00 76.31 114 ALA A CA 1
ATOM 883 C C . ALA A 1 114 ? 15.966 6.510 -20.686 1.00 76.31 114 ALA A C 1
ATOM 885 O O . ALA A 1 114 ? 16.556 7.119 -21.577 1.00 76.31 114 ALA A O 1
ATOM 886 N N . TYR A 1 115 ? 15.439 5.301 -20.894 1.00 60.03 115 TYR A N 1
ATOM 887 C CA . TYR A 1 115 ? 15.662 4.498 -22.102 1.00 60.03 115 TYR A CA 1
ATOM 888 C C . TYR A 1 115 ? 15.057 5.022 -23.439 1.00 60.03 115 TYR A C 1
ATOM 890 O O . TYR A 1 115 ? 15.582 4.684 -24.500 1.00 60.03 115 TYR A O 1
ATOM 898 N N . PRO A 1 116 ? 13.998 5.862 -23.485 1.00 59.88 116 PRO A N 1
ATOM 899 C CA . PRO A 1 116 ? 13.443 6.378 -24.743 1.00 59.88 116 PRO A CA 1
ATOM 900 C C . PRO A 1 116 ? 14.260 7.465 -25.462 1.00 59.88 116 PRO A C 1
ATOM 902 O O . PRO A 1 116 ? 13.924 7.771 -26.609 1.00 59.88 116 PRO A O 1
ATOM 905 N N . LEU A 1 117 ? 15.270 8.093 -24.838 1.00 53.16 117 LEU A N 1
ATOM 906 C CA . LEU A 1 117 ? 16.002 9.203 -25.478 1.00 53.16 117 LEU A CA 1
ATOM 907 C C . LEU A 1 117 ? 17.179 8.730 -26.342 1.00 53.16 117 LEU A C 1
ATOM 909 O O . LEU A 1 117 ? 17.354 9.217 -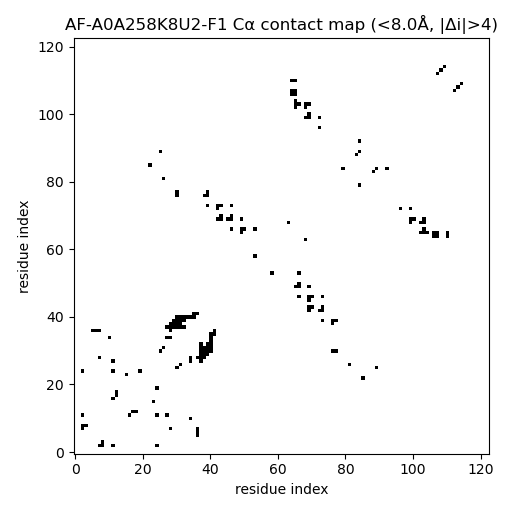27.458 1.00 53.16 117 LEU A O 1
ATOM 913 N N . GLU A 1 118 ? 17.953 7.758 -25.860 1.00 54.94 118 GLU A N 1
ATOM 914 C CA . GLU A 1 118 ? 19.178 7.293 -26.531 1.00 54.94 118 GLU A CA 1
ATOM 915 C C . GLU A 1 118 ? 18.888 6.529 -27.832 1.00 54.94 118 GLU A C 1
ATOM 917 O O . GLU A 1 118 ? 19.669 6.591 -28.775 1.00 54.94 118 GLU A O 1
ATOM 922 N N . MET A 1 119 ? 17.720 5.887 -27.943 1.00 56.31 119 MET A N 1
ATOM 923 C CA . MET A 1 119 ? 17.304 5.156 -29.148 1.00 56.31 119 MET A CA 1
ATOM 924 C C . MET A 1 119 ? 16.571 6.038 -30.187 1.00 56.31 119 MET A C 1
ATOM 926 O O . MET A 1 119 ? 16.180 5.550 -31.246 1.00 56.31 119 MET A O 1
ATOM 930 N N . ARG A 1 120 ? 16.359 7.337 -29.911 1.00 55.12 120 ARG A N 1
ATOM 931 C CA . ARG A 1 120 ? 15.644 8.276 -30.807 1.00 55.12 120 ARG A CA 1
ATOM 932 C C . ARG A 1 120 ? 16.529 9.342 -31.456 1.00 55.12 120 ARG A C 1
ATOM 934 O O . ARG A 1 120 ? 16.004 10.166 -32.205 1.00 55.12 120 ARG A O 1
ATOM 941 N N . LEU A 1 121 ? 17.837 9.333 -31.204 1.00 52.62 121 LEU A N 1
ATOM 942 C CA . LEU A 1 121 ? 18.785 10.185 -31.921 1.00 52.62 121 LEU A CA 1
ATOM 943 C C . LEU A 1 121 ? 19.270 9.448 -33.183 1.00 52.62 121 LEU A C 1
ATOM 945 O O . LEU A 1 121 ? 19.811 8.350 -33.057 1.00 52.62 121 LEU A O 1
ATOM 949 N N . PRO A 1 122 ? 19.067 9.994 -34.398 1.00 53.62 122 PRO A N 1
ATOM 950 C CA . PRO A 1 122 ? 19.755 9.477 -35.575 1.00 53.62 122 PRO A CA 1
ATOM 951 C C . PRO A 1 122 ? 21.270 9.676 -35.405 1.00 53.62 122 PRO A C 1
ATOM 953 O O . PRO A 1 122 ? 21.693 10.692 -34.848 1.00 53.62 122 PRO A O 1
ATOM 956 N N . ALA A 1 123 ? 22.046 8.682 -35.849 1.00 64.12 123 ALA A N 1
ATOM 957 C CA . ALA A 1 123 ? 23.510 8.724 -35.892 1.00 64.12 123 ALA A CA 1
ATOM 958 C C . ALA A 1 123 ? 24.039 9.869 -36.769 1.00 64.12 123 ALA A C 1
ATOM 960 O O . ALA A 1 123 ? 23.355 10.214 -37.763 1.00 64.12 123 ALA A O 1
#